Protein AF-A0A2H4TYA9-F1 (afdb_monomer_lite)

Foldseek 3Di:
DPPPPVVVVVVVVVVVPPPDDPLVVVLVVLVVVLLVVCPDPPQPDDNDQPLVDLVSLLVQCVGPDPSSNVSSLVNNVSVPDPVCPVSNVVSVVD

Structure (mmCIF, N/CA/C/O backbone):
data_AF-A0A2H4TYA9-F1
#
_entry.id   AF-A0A2H4TYA9-F1
#
loop_
_atom_site.group_PDB
_atom_site.id
_atom_site.type_symbol
_atom_site.label_atom_id
_atom_site.label_alt_id
_atom_site.label_comp_id
_atom_site.label_asym_id
_atom_site.label_entity_id
_atom_site.label_seq_id
_atom_site.pdbx_PDB_ins_code
_atom_site.Cartn_x
_atom_site.Cartn_y
_atom_site.Cartn_z
_atom_site.occupancy
_atom_site.B_iso_or_equiv
_atom_site.auth_seq_id
_atom_site.auth_comp_id
_atom_site.auth_asym_id
_atom_site.auth_atom_id
_atom_site.pdbx_PDB_model_num
ATOM 1 N N . MET A 1 1 ? -1.182 2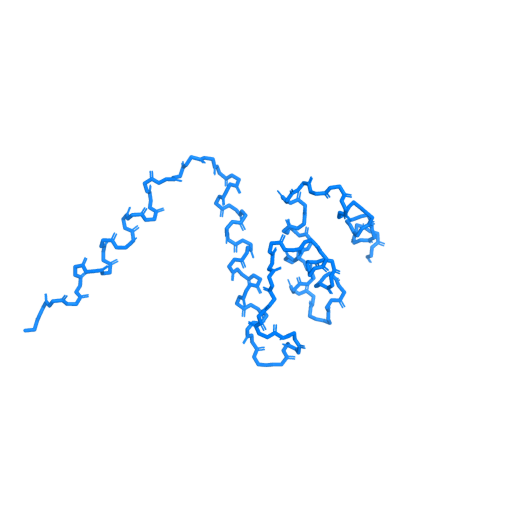9.853 -35.696 1.00 47.41 1 MET A N 1
ATOM 2 C CA . MET A 1 1 ? -0.959 28.803 -34.675 1.00 47.41 1 MET A CA 1
ATOM 3 C C . MET A 1 1 ? -1.387 29.365 -33.328 1.00 47.41 1 MET A C 1
ATOM 5 O O . MET A 1 1 ? -0.741 30.308 -32.922 1.00 47.41 1 MET A O 1
ATOM 9 N N . LEU A 1 2 ? -2.485 28.901 -32.706 1.00 52.34 2 LEU A N 1
ATOM 10 C CA . LEU A 1 2 ? -2.874 29.226 -31.306 1.00 52.34 2 LEU A CA 1
ATOM 11 C C . LEU A 1 2 ? -4.128 28.429 -30.846 1.00 52.34 2 LEU A C 1
ATOM 13 O O . LEU A 1 2 ? -4.972 28.934 -30.115 1.00 52.34 2 LEU A O 1
ATOM 17 N N . LYS A 1 3 ? -4.294 27.170 -31.287 1.00 49.84 3 LYS A N 1
ATOM 18 C CA . LYS A 1 3 ? -5.427 26.308 -30.866 1.00 49.84 3 LYS A CA 1
ATOM 19 C C . LYS A 1 3 ? -5.085 25.325 -29.731 1.00 49.84 3 LYS A C 1
ATOM 21 O O . LYS A 1 3 ? -5.985 24.677 -29.218 1.00 49.84 3 LYS A O 1
ATOM 26 N N . GLY A 1 4 ? -3.819 25.241 -29.312 1.00 48.75 4 GLY A N 1
ATOM 27 C CA . GLY A 1 4 ? -3.353 24.237 -28.340 1.00 48.75 4 GLY A CA 1
ATOM 28 C C . GLY A 1 4 ? -3.433 24.630 -26.860 1.00 48.75 4 GLY A C 1
ATOM 29 O O . GLY A 1 4 ? -3.349 23.757 -26.007 1.00 48.75 4 GLY A O 1
ATOM 30 N N . LEU A 1 5 ? -3.604 25.917 -26.525 1.00 49.91 5 LEU A N 1
ATOM 31 C CA . LEU A 1 5 ? -3.571 26.361 -25.121 1.00 49.91 5 LEU A CA 1
ATOM 32 C C . LEU A 1 5 ? -4.939 26.358 -24.422 1.00 49.91 5 LEU A C 1
ATOM 34 O O . LEU A 1 5 ? -4.990 26.227 -23.203 1.00 49.91 5 LEU A O 1
ATOM 38 N N . ARG A 1 6 ? -6.057 26.456 -25.154 1.00 44.16 6 ARG A N 1
ATOM 39 C CA . ARG A 1 6 ? -7.392 26.511 -24.522 1.00 44.16 6 ARG A CA 1
ATOM 40 C C . ARG A 1 6 ? -7.838 25.170 -23.925 1.00 44.16 6 ARG A C 1
ATOM 42 O O . ARG A 1 6 ? -8.526 25.166 -22.914 1.00 44.16 6 ARG A O 1
ATOM 49 N N . THR A 1 7 ? -7.401 24.041 -24.481 1.00 48.97 7 THR A N 1
ATOM 50 C CA . THR A 1 7 ? -7.734 22.699 -23.966 1.00 48.97 7 THR A CA 1
ATOM 51 C C . THR A 1 7 ? -6.965 22.324 -22.701 1.00 48.97 7 THR A C 1
ATOM 53 O O . THR A 1 7 ? -7.490 21.588 -21.869 1.00 48.97 7 THR A O 1
ATOM 56 N N . LEU A 1 8 ? -5.752 22.852 -22.515 1.00 47.97 8 LEU A N 1
ATOM 57 C CA . LEU A 1 8 ? -4.952 22.596 -21.312 1.00 47.97 8 LEU A CA 1
ATOM 58 C C . LEU A 1 8 ? -5.459 23.395 -20.105 1.00 47.97 8 LEU A C 1
ATOM 60 O O . LEU A 1 8 ? -5.500 22.866 -18.994 1.00 47.97 8 LEU A O 1
ATOM 64 N N . PHE A 1 9 ? -5.916 24.632 -20.321 1.00 46.09 9 PHE A N 1
ATOM 65 C CA . PHE A 1 9 ? -6.499 25.441 -19.249 1.00 46.09 9 PHE A CA 1
ATOM 66 C C . PHE A 1 9 ? -7.905 24.972 -18.848 1.00 46.09 9 PHE A C 1
ATOM 68 O O . PHE A 1 9 ? -8.191 24.925 -17.656 1.00 46.09 9 PHE A O 1
ATOM 75 N N . SER A 1 10 ? -8.752 24.522 -19.785 1.00 44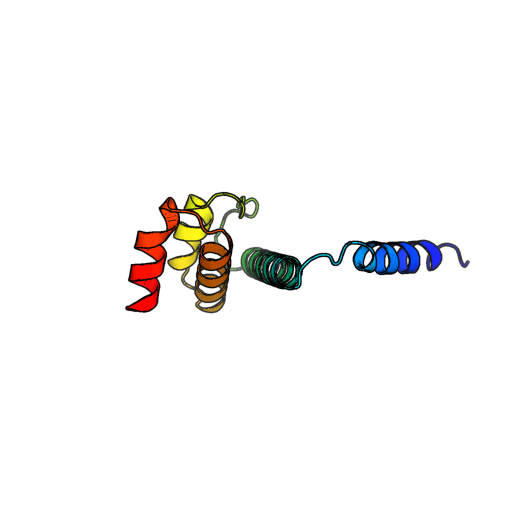.31 10 SER A N 1
ATOM 76 C CA . SER A 1 10 ? -10.066 23.961 -19.417 1.00 44.31 10 SER A CA 1
ATOM 77 C C . SER A 1 10 ? -9.976 22.640 -18.648 1.00 44.31 10 SER A C 1
ATOM 79 O O . SER A 1 10 ? -10.800 22.420 -17.766 1.00 44.31 10 SER A O 1
ATOM 81 N N . ARG A 1 11 ? -8.977 21.780 -18.911 1.00 45.44 11 ARG A N 1
ATOM 82 C CA . ARG A 1 11 ? -8.789 20.560 -18.104 1.00 45.44 11 ARG A CA 1
ATOM 83 C C . ARG A 1 11 ? -8.345 20.879 -16.680 1.00 45.44 11 ARG A C 1
ATOM 85 O O . ARG A 1 11 ? -8.922 20.331 -15.754 1.00 45.44 11 ARG A O 1
ATOM 92 N N . ARG A 1 12 ? -7.394 21.800 -16.482 1.00 42.16 12 ARG A N 1
ATOM 93 C CA . ARG A 1 12 ? -6.952 22.185 -15.127 1.00 42.16 12 ARG A CA 1
ATOM 94 C C . ARG A 1 12 ? -8.052 22.837 -14.287 1.00 42.16 12 ARG A C 1
ATOM 96 O O . ARG A 1 12 ? -8.066 22.639 -13.084 1.00 42.16 12 ARG A O 1
ATOM 103 N N . VAL A 1 13 ? -8.964 23.590 -14.903 1.00 45.06 13 VAL A N 1
ATOM 104 C CA . VAL A 1 13 ? -10.044 24.270 -14.167 1.00 45.06 13 VAL A CA 1
ATOM 105 C C . VAL A 1 13 ? -11.187 23.310 -13.808 1.00 45.06 13 VAL A C 1
ATOM 107 O O . VAL A 1 13 ? -11.765 23.462 -12.739 1.00 45.06 13 VAL A O 1
ATOM 110 N N . LEU A 1 14 ? -11.470 22.282 -14.621 1.00 42.94 14 LEU A N 1
ATOM 111 C CA . LEU A 1 14 ? -12.463 21.251 -14.271 1.00 42.94 14 LEU A CA 1
ATOM 112 C C . LEU A 1 14 ? -12.003 20.330 -13.129 1.00 42.94 14 LEU A C 1
ATOM 114 O O . LEU A 1 14 ? -12.842 19.899 -12.349 1.00 42.94 14 LEU A O 1
ATOM 118 N N . PHE A 1 15 ? -10.694 20.105 -12.961 1.00 45.56 15 PHE A N 1
ATOM 119 C CA . PHE A 1 15 ? -10.155 19.385 -11.794 1.00 45.56 15 PHE A CA 1
ATOM 120 C C . PHE A 1 15 ? -10.378 20.118 -10.455 1.00 45.56 15 PHE A C 1
ATOM 122 O O . PHE A 1 15 ? -10.288 19.490 -9.407 1.00 45.56 15 PHE A O 1
ATOM 129 N N . ASN A 1 16 ? -10.695 21.418 -10.471 1.00 44.00 16 ASN A N 1
ATOM 130 C CA . ASN A 1 16 ? -10.858 22.228 -9.258 1.00 44.00 16 ASN A CA 1
ATOM 131 C C . ASN A 1 16 ? -12.319 22.413 -8.806 1.00 44.00 16 ASN A C 1
ATOM 133 O O . ASN A 1 16 ? -12.542 23.047 -7.777 1.00 44.00 16 ASN A O 1
ATOM 137 N N . VAL A 1 17 ? -13.316 21.935 -9.562 1.00 47.03 17 VAL A N 1
ATOM 138 C CA . VAL A 1 17 ? -14.736 22.243 -9.281 1.00 47.03 17 VAL A CA 1
ATOM 139 C C . VAL A 1 17 ? -15.431 21.187 -8.409 1.00 47.03 17 VAL A C 1
ATOM 141 O O . VAL A 1 17 ? -16.475 21.479 -7.838 1.00 47.03 17 VAL A O 1
ATOM 144 N N . GLU A 1 18 ? -14.834 20.016 -8.189 1.00 47.75 18 GLU A N 1
ATOM 145 C CA . GLU A 1 18 ? -15.429 18.959 -7.350 1.00 47.75 18 GLU A CA 1
ATOM 146 C C . GLU A 1 18 ? -14.526 18.582 -6.160 1.00 47.75 18 GLU A C 1
ATOM 148 O O . GLU A 1 18 ? -14.373 17.421 -5.811 1.00 47.75 18 GLU A O 1
ATOM 153 N N . MET A 1 19 ? -13.917 19.577 -5.504 1.00 46.88 19 MET A N 1
ATOM 154 C CA . MET A 1 19 ? -13.230 19.395 -4.215 1.00 46.88 19 MET A CA 1
ATOM 155 C C . MET A 1 19 ? -14.225 19.435 -3.044 1.00 46.88 19 MET A C 1
ATOM 157 O O . MET A 1 19 ? -14.171 20.328 -2.197 1.00 46.88 19 MET A O 1
ATOM 161 N N . ASN A 1 20 ? -15.143 18.472 -2.988 1.00 47.12 20 ASN A N 1
ATOM 162 C CA . ASN A 1 20 ? -15.903 18.206 -1.770 1.00 47.12 20 ASN A CA 1
ATOM 163 C C . ASN A 1 20 ? -15.214 17.054 -1.027 1.00 47.12 20 ASN A C 1
ATOM 165 O O . ASN A 1 20 ? -15.336 15.917 -1.451 1.00 47.12 20 ASN A O 1
ATOM 169 N N . ASN A 1 21 ? -14.535 17.398 0.078 1.00 57.34 21 ASN A N 1
ATOM 170 C CA . ASN A 1 21 ? -13.790 16.572 1.049 1.00 57.34 21 ASN A CA 1
ATOM 171 C C . ASN A 1 21 ? -12.277 16.393 0.790 1.00 57.34 21 ASN A C 1
ATOM 173 O O . ASN A 1 21 ? -11.827 15.769 -0.163 1.00 57.34 21 ASN A O 1
ATOM 177 N N . SER A 1 22 ? -11.471 16.920 1.722 1.00 64.69 22 SER A N 1
ATOM 178 C CA . SER A 1 22 ? -9.997 16.846 1.748 1.00 64.69 22 SER A CA 1
ATOM 179 C C . SER A 1 22 ? -9.442 15.418 1.629 1.00 64.69 22 SER A C 1
ATOM 181 O O . SER A 1 22 ? -8.381 15.220 1.047 1.00 64.69 22 SER A O 1
ATOM 183 N N . VAL A 1 23 ? -10.175 14.431 2.154 1.00 62.12 23 VAL A N 1
ATOM 184 C CA . VAL A 1 23 ? -9.786 13.010 2.183 1.00 62.12 23 VAL A CA 1
ATOM 185 C C . VAL A 1 23 ? -9.797 12.392 0.782 1.00 62.12 23 VAL A C 1
ATOM 187 O O . VAL A 1 23 ? -8.895 11.633 0.434 1.00 62.12 23 VAL A O 1
ATOM 190 N N . ASP A 1 24 ? -10.747 12.786 -0.068 1.00 70.94 24 ASP A N 1
ATOM 191 C CA . ASP A 1 24 ? -10.858 12.262 -1.434 1.00 70.94 24 ASP A CA 1
ATOM 192 C C . ASP A 1 24 ? -9.682 12.728 -2.308 1.00 70.94 24 ASP A C 1
ATOM 194 O O . ASP A 1 24 ? -9.200 12.007 -3.183 1.00 70.94 24 ASP A O 1
ATOM 198 N N . CYS A 1 25 ? -9.155 13.921 -2.024 1.00 76.00 25 CYS A N 1
ATOM 199 C CA . CYS A 1 25 ? -7.980 14.467 -2.699 1.00 76.00 25 CYS A CA 1
ATOM 200 C C . CYS A 1 25 ? -6.682 13.754 -2.289 1.00 76.00 25 CYS A C 1
ATOM 202 O O . CYS A 1 25 ? -5.821 13.515 -3.138 1.00 76.00 25 CYS A O 1
ATOM 204 N N . GLU A 1 26 ? -6.540 13.401 -1.009 1.00 82.12 26 GLU A N 1
ATOM 205 C CA . GLU A 1 26 ? -5.396 12.626 -0.511 1.00 82.12 26 GLU A CA 1
ATOM 206 C C . GLU A 1 26 ? -5.390 11.213 -1.098 1.00 82.12 26 GLU A C 1
ATOM 208 O O . GLU A 1 26 ? -4.362 10.758 -1.606 1.00 82.12 26 GLU A O 1
ATOM 213 N N . LEU A 1 27 ? -6.555 10.563 -1.129 1.00 85.81 27 LEU A N 1
ATOM 214 C CA . LEU A 1 27 ? -6.722 9.233 -1.702 1.00 85.81 27 LEU A CA 1
ATOM 215 C C . LEU A 1 27 ? -6.339 9.183 -3.185 1.00 85.81 27 LEU A C 1
ATOM 217 O O . LEU A 1 27 ? -5.563 8.324 -3.610 1.00 85.81 27 LEU A O 1
ATOM 221 N N . LEU A 1 28 ? -6.842 10.144 -3.966 1.00 86.56 28 LEU A N 1
ATOM 222 C CA . LEU A 1 28 ? -6.517 10.281 -5.385 1.00 86.56 28 LEU A CA 1
ATOM 223 C C . LEU A 1 28 ? -5.018 10.501 -5.612 1.00 86.56 28 LEU A C 1
ATOM 225 O O . LEU A 1 28 ? -4.449 9.953 -6.559 1.00 86.56 28 LEU A O 1
ATOM 229 N N . LEU A 1 29 ? -4.361 11.285 -4.752 1.00 88.94 29 LEU A N 1
ATOM 230 C CA . LEU A 1 29 ? -2.925 11.529 -4.855 1.00 88.94 29 LEU A CA 1
ATOM 231 C C . LEU A 1 29 ? -2.116 10.255 -4.577 1.00 88.94 29 LEU A C 1
ATOM 233 O O . LEU A 1 29 ? -1.192 9.947 -5.331 1.00 88.94 29 LEU A O 1
ATOM 237 N N . ILE A 1 30 ? -2.472 9.505 -3.530 1.00 89.38 30 ILE A N 1
ATOM 238 C CA . ILE A 1 30 ? -1.823 8.232 -3.186 1.00 89.38 30 ILE A CA 1
ATOM 239 C C . ILE A 1 30 ? -1.986 7.232 -4.334 1.00 89.38 30 ILE A C 1
ATOM 241 O O . ILE A 1 30 ? -1.003 6.621 -4.759 1.00 89.38 30 ILE A O 1
ATOM 245 N N . GLN A 1 31 ? -3.193 7.122 -4.893 1.00 90.06 31 GLN A N 1
ATOM 246 C CA . GLN A 1 31 ? -3.471 6.256 -6.036 1.00 90.06 31 GLN A CA 1
ATOM 247 C C . GLN A 1 31 ? -2.603 6.618 -7.251 1.00 90.06 31 GLN A C 1
ATOM 249 O O . GLN A 1 31 ? -1.980 5.737 -7.843 1.00 90.06 31 GLN A O 1
ATOM 254 N N . GLN A 1 32 ? -2.514 7.902 -7.612 1.00 89.44 32 GLN A N 1
ATOM 255 C CA . GLN A 1 32 ? -1.688 8.354 -8.740 1.00 89.44 32 GLN A CA 1
ATOM 256 C C . GLN A 1 32 ? -0.195 8.085 -8.517 1.00 89.44 32 GLN A C 1
ATOM 258 O O . GLN A 1 32 ? 0.501 7.663 -9.442 1.00 89.44 32 GLN A O 1
ATOM 263 N N . GLN A 1 33 ? 0.304 8.309 -7.298 1.00 90.38 33 GLN A N 1
ATOM 264 C CA . GLN A 1 33 ? 1.694 8.016 -6.940 1.00 90.38 33 GLN A CA 1
ATOM 265 C C . GLN A 1 33 ? 1.995 6.520 -7.057 1.00 90.38 33 GLN A C 1
ATOM 267 O O . GLN A 1 33 ? 3.005 6.142 -7.648 1.00 90.38 33 GLN A O 1
ATOM 272 N N . LEU A 1 34 ? 1.104 5.672 -6.542 1.00 89.62 34 LEU A N 1
ATOM 273 C CA . LEU A 1 34 ? 1.251 4.223 -6.606 1.00 89.62 34 LEU A CA 1
ATOM 274 C C . LEU A 1 34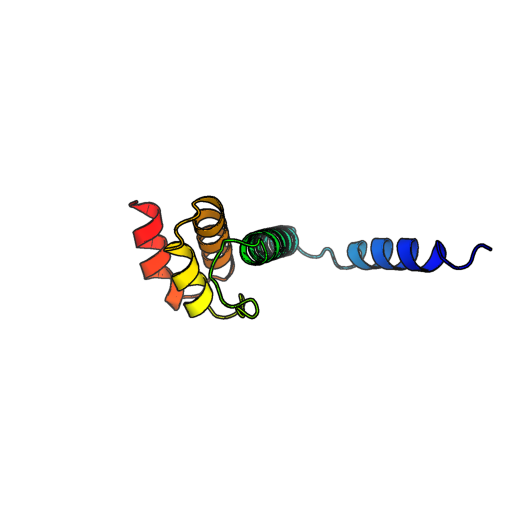 ? 1.228 3.716 -8.058 1.00 89.62 34 LEU A C 1
ATOM 276 O O . LEU A 1 34 ? 2.079 2.915 -8.432 1.00 89.62 34 LEU A O 1
ATOM 280 N N . GLN A 1 35 ? 0.331 4.241 -8.902 1.00 89.19 35 GLN A N 1
ATOM 281 C CA . GLN A 1 35 ? 0.297 3.927 -10.339 1.00 89.19 35 GLN A CA 1
ATOM 282 C C . GLN A 1 35 ? 1.601 4.301 -11.045 1.00 89.19 35 GLN A C 1
ATOM 284 O O . GLN A 1 35 ? 2.122 3.510 -11.829 1.00 89.19 35 GLN A O 1
ATOM 289 N N . ALA A 1 36 ? 2.141 5.489 -10.760 1.00 87.56 36 ALA A N 1
ATOM 290 C CA . ALA A 1 36 ? 3.391 5.940 -11.358 1.00 87.56 36 ALA A CA 1
ATOM 291 C C . ALA A 1 36 ? 4.567 5.034 -10.968 1.00 87.56 36 ALA A C 1
ATOM 293 O O . ALA A 1 36 ? 5.340 4.652 -11.841 1.00 87.56 36 ALA A O 1
ATOM 294 N N . LEU A 1 37 ? 4.660 4.647 -9.690 1.00 87.75 37 LEU A N 1
ATOM 295 C CA . LEU A 1 37 ? 5.703 3.744 -9.197 1.00 87.75 37 LEU A CA 1
ATOM 296 C C . LEU A 1 37 ? 5.609 2.358 -9.849 1.00 87.75 37 LEU A C 1
ATOM 298 O O . LEU A 1 37 ? 6.616 1.812 -10.288 1.00 87.75 37 LEU A O 1
ATOM 302 N N . ILE A 1 38 ? 4.408 1.787 -9.952 1.00 87.19 38 ILE A N 1
ATOM 303 C CA . ILE A 1 38 ? 4.198 0.461 -10.559 1.00 87.19 38 ILE A CA 1
ATOM 304 C C . ILE A 1 38 ? 4.540 0.458 -12.055 1.00 87.19 38 ILE A C 1
ATOM 306 O O . ILE A 1 38 ? 5.046 -0.537 -12.568 1.00 87.19 38 ILE A O 1
ATOM 310 N N . ALA A 1 39 ? 4.306 1.572 -12.750 1.00 85.00 39 ALA A N 1
ATOM 311 C CA . ALA A 1 39 ? 4.620 1.716 -14.168 1.00 85.00 39 ALA A CA 1
ATOM 312 C C . ALA A 1 39 ? 6.129 1.854 -14.460 1.00 85.00 39 ALA A C 1
ATOM 314 O O . ALA A 1 39 ? 6.530 1.825 -15.626 1.00 85.00 39 ALA A O 1
ATOM 315 N N . GLU A 1 40 ? 6.985 2.023 -13.444 1.00 82.88 40 GLU A N 1
ATOM 316 C CA . GLU A 1 40 ? 8.425 2.139 -13.669 1.00 82.88 40 GLU A CA 1
ATOM 317 C C . GLU A 1 40 ? 9.033 0.810 -14.163 1.00 82.88 40 GLU A C 1
ATOM 319 O O . GLU A 1 40 ? 8.802 -0.254 -13.573 1.00 82.88 40 GLU A O 1
ATOM 324 N N . PRO A 1 41 ? 9.863 0.845 -15.223 1.00 69.56 41 PRO A N 1
ATOM 325 C CA . PRO A 1 41 ? 10.526 -0.346 -15.734 1.00 69.56 41 PRO A CA 1
ATOM 326 C C . PRO A 1 41 ? 11.475 -0.919 -14.672 1.00 69.56 41 PRO A C 1
ATOM 328 O O . PRO A 1 41 ? 12.482 -0.308 -14.325 1.00 69.56 41 PRO A O 1
ATOM 331 N N . GLY A 1 42 ? 11.144 -2.108 -14.166 1.00 73.44 42 GLY A N 1
ATOM 332 C CA . GLY A 1 42 ? 11.871 -2.784 -13.083 1.00 73.44 42 GLY A CA 1
ATOM 333 C C . GLY A 1 42 ? 10.969 -3.245 -11.937 1.00 73.44 42 GLY A C 1
ATOM 334 O O . GLY A 1 42 ? 11.324 -4.183 -11.226 1.00 73.44 42 GLY A O 1
ATOM 335 N N . ASN A 1 43 ? 9.774 -2.666 -11.811 1.00 74.25 43 ASN A N 1
ATOM 336 C CA . ASN A 1 43 ? 8.751 -3.140 -10.886 1.00 74.25 43 ASN A CA 1
ATOM 337 C C . ASN A 1 43 ? 7.882 -4.175 -11.626 1.00 74.25 43 ASN A C 1
ATOM 339 O O . ASN A 1 43 ? 7.001 -3.819 -12.399 1.00 74.25 43 ASN A O 1
ATOM 343 N N . TYR A 1 44 ? 8.187 -5.471 -11.459 1.00 63.94 44 TYR A N 1
ATOM 344 C CA . TYR A 1 44 ? 7.606 -6.622 -12.192 1.00 63.94 44 TYR A CA 1
ATOM 345 C C . TYR A 1 44 ? 6.126 -6.919 -11.894 1.00 63.94 44 TYR A C 1
ATOM 347 O O . TYR A 1 44 ? 5.688 -8.070 -11.926 1.00 63.94 44 TYR A O 1
ATOM 355 N N . LEU A 1 45 ? 5.343 -5.901 -11.580 1.00 63.72 45 LEU A N 1
ATOM 356 C CA . LEU A 1 45 ? 3.905 -6.032 -11.470 1.00 63.72 45 LEU A CA 1
ATOM 357 C C . LEU A 1 45 ? 3.317 -5.875 -12.870 1.00 63.72 45 LEU A C 1
ATOM 359 O O . LEU A 1 45 ? 3.743 -5.018 -13.651 1.00 63.72 45 LEU A O 1
ATOM 363 N N . ALA A 1 46 ? 2.374 -6.752 -13.213 1.00 56.31 46 ALA A N 1
ATOM 364 C CA . ALA A 1 46 ? 1.657 -6.669 -14.476 1.00 56.31 46 ALA A CA 1
ATOM 365 C C . ALA A 1 46 ? 1.101 -5.245 -14.613 1.00 56.31 46 ALA A C 1
ATOM 367 O O . ALA A 1 46 ? 0.437 -4.761 -13.704 1.00 56.31 46 ALA A O 1
ATOM 368 N N . HIS A 1 47 ? 1.395 -4.565 -15.720 1.00 58.12 47 HIS A N 1
ATOM 369 C CA . HIS A 1 4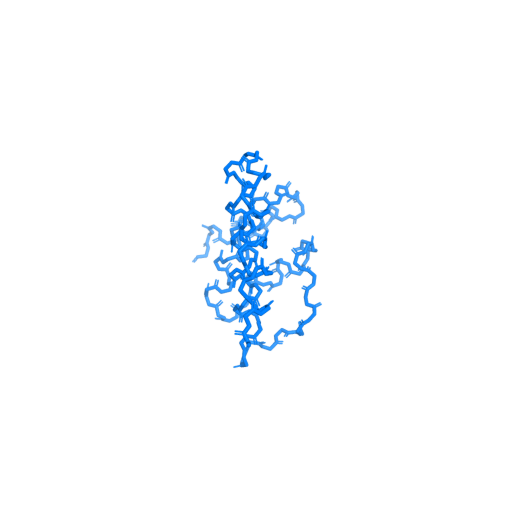7 ? 1.066 -3.153 -15.965 1.00 58.12 47 HIS A CA 1
ATOM 370 C C . HIS A 1 47 ? -0.441 -2.793 -15.881 1.00 58.12 47 HIS A C 1
ATOM 372 O O . HIS A 1 47 ? -0.794 -1.634 -16.069 1.00 58.12 47 HIS A O 1
ATOM 378 N N . ASP A 1 48 ? -1.307 -3.747 -15.530 1.00 63.97 48 ASP A N 1
ATOM 379 C CA . ASP A 1 48 ? -2.766 -3.652 -15.473 1.00 63.97 48 ASP A CA 1
ATOM 380 C C . ASP A 1 48 ? -3.316 -4.087 -14.096 1.00 63.97 48 ASP A C 1
ATOM 382 O O . ASP A 1 48 ? -4.297 -4.823 -13.993 1.00 63.97 48 ASP A O 1
ATOM 386 N N . CYS A 1 49 ? -2.656 -3.674 -13.011 1.00 75.06 49 CYS A N 1
ATOM 387 C CA . CYS A 1 49 ? -3.146 -3.887 -11.647 1.00 75.06 49 CYS A CA 1
ATOM 388 C C . CYS A 1 49 ? -4.391 -3.018 -11.389 1.00 75.06 49 CYS A C 1
ATOM 390 O O . CYS A 1 49 ? -4.283 -1.788 -11.383 1.00 75.06 49 CYS A O 1
ATOM 392 N N . ASP A 1 50 ? -5.556 -3.617 -11.120 1.00 86.00 50 ASP A N 1
ATOM 393 C CA . ASP A 1 50 ? -6.706 -2.853 -10.625 1.00 86.00 50 ASP A CA 1
ATOM 394 C C . ASP A 1 50 ? -6.486 -2.495 -9.153 1.00 86.00 50 ASP A C 1
ATOM 396 O O . ASP A 1 50 ? -6.725 -3.296 -8.256 1.00 86.00 50 ASP A O 1
ATOM 400 N N . LEU A 1 51 ? -6.023 -1.272 -8.895 1.00 85.75 51 LEU A N 1
ATOM 401 C CA . LEU A 1 51 ? -5.798 -0.787 -7.532 1.00 85.75 51 LEU A CA 1
ATOM 402 C C . LEU A 1 51 ? -7.097 -0.587 -6.732 1.00 85.75 51 LEU A C 1
ATOM 404 O O . LEU A 1 51 ? -7.038 -0.274 -5.545 1.00 85.75 51 LEU A O 1
ATOM 408 N N . ASN A 1 52 ? -8.273 -0.749 -7.348 1.00 86.50 52 ASN A N 1
ATOM 409 C CA . ASN A 1 52 ? -9.517 -0.833 -6.589 1.00 86.50 52 ASN A CA 1
ATOM 410 C C . ASN A 1 52 ? -9.720 -2.210 -5.952 1.00 86.50 52 ASN A C 1
ATOM 412 O O . ASN A 1 52 ? -10.534 -2.315 -5.032 1.00 86.50 52 ASN A O 1
ATOM 416 N N . ASP A 1 53 ? -9.000 -3.236 -6.397 1.00 89.69 53 ASP A N 1
ATOM 417 C CA . ASP A 1 53 ? -9.035 -4.557 -5.791 1.00 89.69 53 ASP A CA 1
ATOM 418 C C . ASP A 1 53 ? -8.145 -4.579 -4.541 1.00 89.69 53 ASP A C 1
ATOM 420 O O . ASP A 1 53 ? -6.929 -4.373 -4.587 1.00 89.69 53 ASP A O 1
ATOM 424 N N . THR A 1 54 ? -8.770 -4.835 -3.396 1.00 91.31 54 THR A N 1
ATOM 425 C CA . THR A 1 54 ? -8.087 -4.955 -2.109 1.00 91.31 54 THR A CA 1
ATOM 426 C C . THR A 1 54 ? -7.040 -6.069 -2.130 1.00 91.31 54 THR A C 1
ATOM 428 O O . THR A 1 54 ? -5.974 -5.894 -1.549 1.00 91.31 54 THR A O 1
ATOM 431 N N . LEU A 1 55 ? -7.260 -7.168 -2.864 1.00 90.19 55 LEU A N 1
ATOM 432 C CA . LEU A 1 55 ? -6.270 -8.244 -2.986 1.00 90.19 55 LEU A CA 1
ATOM 433 C C . LEU A 1 55 ? -5.016 -7.786 -3.732 1.00 90.19 55 LEU A C 1
ATOM 435 O O . LEU A 1 55 ? -3.908 -8.152 -3.345 1.00 90.19 55 LEU A O 1
ATOM 439 N N . VAL A 1 56 ? -5.178 -6.971 -4.778 1.00 90.75 56 VAL A N 1
ATOM 440 C CA . VAL A 1 56 ? -4.050 -6.381 -5.510 1.00 90.75 56 VAL A CA 1
ATOM 441 C C . VAL A 1 56 ? -3.256 -5.475 -4.578 1.00 90.75 56 VAL A C 1
ATOM 443 O O . VAL A 1 56 ? -2.038 -5.598 -4.493 1.00 90.75 56 VAL A O 1
ATOM 446 N N . LEU A 1 57 ? -3.929 -4.609 -3.822 1.00 91.88 57 LEU A N 1
ATOM 447 C CA . LEU A 1 57 ? -3.263 -3.743 -2.853 1.00 91.88 57 LEU A CA 1
ATOM 448 C C . LEU A 1 57 ? -2.537 -4.533 -1.753 1.00 91.88 57 LEU A C 1
ATOM 450 O O . LEU A 1 57 ? -1.398 -4.193 -1.442 1.00 91.88 57 LEU A O 1
ATOM 454 N N . CYS A 1 58 ? -3.124 -5.617 -1.237 1.00 92.38 58 CYS A N 1
ATOM 455 C CA . CYS A 1 58 ? -2.444 -6.511 -0.295 1.00 92.38 58 CYS A CA 1
ATOM 456 C C . CYS A 1 58 ? -1.234 -7.218 -0.921 1.00 92.38 58 CYS A C 1
ATOM 458 O O . CYS A 1 58 ? -0.274 -7.519 -0.235 1.00 92.38 58 CYS A O 1
ATOM 460 N N . GLN A 1 59 ? -1.202 -7.480 -2.227 1.00 90.56 59 GLN A N 1
ATOM 461 C CA . GLN A 1 59 ? 0.021 -8.001 -2.857 1.00 90.56 59 GLN A CA 1
ATOM 462 C C . GLN A 1 59 ? 1.123 -6.935 -2.927 1.00 90.56 59 GLN A C 1
ATOM 464 O O . GLN A 1 59 ? 2.310 -7.247 -2.819 1.00 90.56 59 GLN A O 1
ATOM 469 N N . LEU A 1 60 ? 0.740 -5.667 -3.092 1.00 91.44 60 LEU A N 1
ATOM 470 C CA . LEU A 1 60 ? 1.671 -4.544 -3.181 1.00 91.44 60 LEU A CA 1
ATOM 471 C C . LEU A 1 60 ? 2.330 -4.201 -1.840 1.00 91.44 60 LEU A C 1
ATOM 473 O O . LEU A 1 60 ? 3.451 -3.688 -1.843 1.00 91.44 60 LEU A O 1
ATOM 477 N N . THR A 1 61 ? 1.704 -4.526 -0.707 1.00 92.75 61 THR A N 1
ATOM 478 C CA . THR A 1 61 ? 2.330 -4.382 0.620 1.00 92.75 61 THR A CA 1
ATOM 479 C C . THR A 1 61 ? 3.516 -5.325 0.812 1.00 92.75 61 THR A C 1
ATOM 481 O O . THR A 1 61 ? 4.381 -5.025 1.620 1.00 92.75 61 THR A O 1
ATOM 484 N N . HIS A 1 62 ? 3.645 -6.386 0.009 1.00 90.75 62 HIS A N 1
ATOM 485 C CA . HIS A 1 62 ? 4.799 -7.301 0.014 1.00 90.75 62 HIS A CA 1
ATOM 486 C C . HIS A 1 62 ? 5.815 -7.000 -1.095 1.00 90.75 62 HIS A C 1
ATOM 488 O O . HIS A 1 62 ? 6.734 -7.782 -1.354 1.00 90.75 62 HIS A O 1
ATOM 494 N N . HIS A 1 63 ? 5.669 -5.873 -1.795 1.00 90.50 63 HIS A N 1
ATOM 495 C CA . HIS A 1 63 ? 6.541 -5.539 -2.912 1.00 90.50 63 HIS A CA 1
ATOM 496 C C . HIS A 1 63 ? 7.983 -5.243 -2.457 1.00 90.50 63 HIS A C 1
ATOM 498 O O . HIS A 1 63 ? 8.234 -4.650 -1.407 1.00 90.50 63 HIS A O 1
ATOM 504 N N . HIS A 1 64 ? 8.970 -5.604 -3.281 1.00 88.50 64 HIS A N 1
ATOM 505 C CA . HIS A 1 64 ? 10.388 -5.404 -2.952 1.00 88.50 64 HIS A CA 1
ATOM 506 C C . HIS A 1 64 ? 10.760 -3.916 -2.791 1.00 88.50 64 HIS A C 1
ATOM 508 O O . HIS A 1 64 ? 11.592 -3.560 -1.955 1.00 88.50 64 HIS A O 1
ATOM 514 N N . ASN A 1 65 ? 10.111 -3.033 -3.555 1.00 89.19 65 ASN A N 1
ATOM 515 C CA . ASN A 1 65 ? 10.259 -1.582 -3.441 1.00 89.19 65 ASN A CA 1
ATOM 516 C C . ASN A 1 65 ? 9.484 -1.042 -2.225 1.00 89.19 65 ASN A C 1
ATOM 518 O O . ASN A 1 65 ? 8.254 -1.097 -2.202 1.00 89.19 65 ASN A O 1
ATOM 522 N N . GLY A 1 66 ? 10.203 -0.472 -1.252 1.00 90.06 66 GLY A N 1
ATOM 523 C CA . GLY A 1 66 ? 9.621 0.066 -0.018 1.00 90.06 66 GLY A CA 1
ATOM 524 C C . GLY A 1 66 ? 8.651 1.230 -0.222 1.00 90.06 66 GLY A C 1
ATOM 525 O O . GLY A 1 66 ? 7.680 1.331 0.518 1.00 90.06 66 GLY A O 1
ATOM 526 N N . TYR A 1 67 ? 8.842 2.049 -1.262 1.00 90.81 67 TYR A N 1
ATOM 527 C CA . TYR A 1 67 ? 7.910 3.138 -1.578 1.00 90.81 67 TYR A CA 1
ATOM 528 C C . TYR A 1 67 ? 6.561 2.612 -2.078 1.00 90.81 67 TYR A C 1
ATOM 530 O O . TYR A 1 67 ? 5.518 3.183 -1.773 1.00 90.81 67 TYR A O 1
ATOM 538 N N . ILE A 1 68 ? 6.572 1.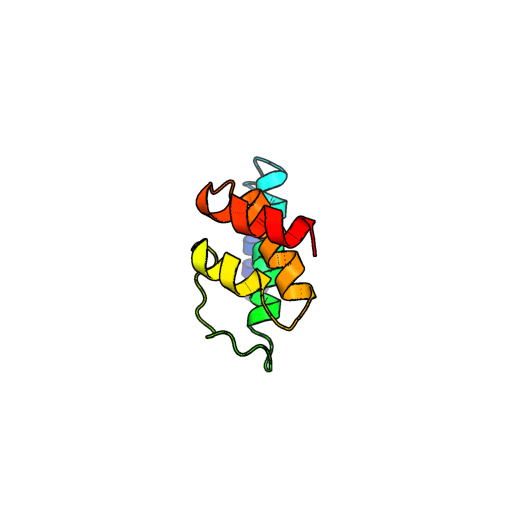499 -2.821 1.00 91.94 68 ILE A N 1
ATOM 539 C CA . ILE A 1 68 ? 5.341 0.830 -3.263 1.00 91.94 68 ILE A CA 1
ATOM 540 C C . ILE A 1 68 ? 4.609 0.243 -2.055 1.00 91.94 68 ILE A C 1
ATOM 542 O O . ILE A 1 68 ? 3.402 0.453 -1.939 1.00 91.94 68 ILE A O 1
ATOM 546 N N . ARG A 1 69 ? 5.330 -0.403 -1.124 1.00 92.81 69 ARG A N 1
ATOM 547 C CA . ARG A 1 69 ? 4.729 -0.933 0.113 1.00 92.81 69 ARG A CA 1
ATOM 548 C C . ARG A 1 69 ? 4.041 0.162 0.918 1.00 92.81 69 ARG A C 1
ATOM 550 O O . ARG A 1 69 ? 2.864 0.041 1.238 1.00 92.81 69 ARG A O 1
ATOM 557 N N . GLU A 1 70 ? 4.753 1.255 1.186 1.00 92.75 70 GLU A N 1
ATOM 558 C CA . GLU A 1 70 ? 4.232 2.386 1.958 1.00 92.75 70 GLU A CA 1
ATOM 559 C C . GLU A 1 70 ? 2.942 2.944 1.338 1.00 92.75 70 GLU A C 1
ATOM 561 O O . GLU A 1 70 ? 1.937 3.137 2.025 1.00 92.75 70 GLU A O 1
ATOM 566 N N . LYS A 1 71 ? 2.945 3.169 0.019 1.00 92.75 71 LYS A N 1
ATOM 567 C CA . LYS A 1 71 ? 1.790 3.728 -0.690 1.00 92.75 71 LYS A CA 1
ATOM 568 C C . LYS A 1 71 ? 0.614 2.759 -0.759 1.00 92.75 71 LYS A C 1
ATOM 570 O O . LYS A 1 71 ? -0.525 3.206 -0.652 1.00 92.75 71 LYS A O 1
ATOM 575 N N . ALA A 1 72 ? 0.866 1.458 -0.884 1.00 93.00 72 ALA A N 1
ATOM 576 C CA . ALA A 1 72 ? -0.176 0.438 -0.831 1.00 93.00 72 ALA A CA 1
ATOM 577 C C . ALA A 1 72 ? -0.851 0.380 0.548 1.00 93.00 72 ALA A C 1
ATOM 579 O O . ALA A 1 72 ? -2.077 0.386 0.618 1.00 93.00 72 ALA A O 1
ATOM 580 N N . VAL A 1 73 ? -0.073 0.421 1.637 1.00 94.00 73 VAL A N 1
ATOM 581 C CA . VAL A 1 73 ? -0.598 0.457 3.015 1.00 94.00 73 VAL A CA 1
ATOM 582 C C . VAL A 1 73 ? -1.428 1.720 3.257 1.00 94.00 73 VAL A C 1
ATOM 584 O O . VAL A 1 73 ? -2.540 1.631 3.775 1.00 94.00 73 VAL A O 1
ATOM 587 N N . GLN A 1 74 ? -0.932 2.888 2.829 1.00 92.31 74 GLN A N 1
ATOM 588 C CA . GLN A 1 74 ? -1.692 4.142 2.903 1.00 92.31 74 GLN A CA 1
ATOM 589 C C . GLN A 1 74 ? -3.023 4.015 2.150 1.00 92.31 74 GLN A C 1
ATOM 591 O O . GLN A 1 74 ? -4.072 4.372 2.684 1.00 92.31 74 GLN A O 1
ATOM 596 N N . TYR A 1 75 ? -3.005 3.453 0.938 1.00 92.81 75 TYR A N 1
ATOM 597 C CA . TYR A 1 75 ? -4.218 3.307 0.139 1.00 92.81 75 TYR A CA 1
ATOM 598 C C . TYR A 1 75 ? -5.226 2.330 0.772 1.00 92.81 75 TYR A C 1
ATOM 600 O O . TYR A 1 75 ? -6.415 2.641 0.848 1.00 92.81 75 TYR A O 1
ATOM 608 N N . LEU A 1 76 ? -4.761 1.188 1.289 1.00 92.69 76 LEU A N 1
ATOM 609 C CA . LEU A 1 76 ? -5.597 0.232 2.023 1.00 92.69 76 LEU A CA 1
ATOM 610 C C . LEU A 1 76 ? -6.265 0.875 3.242 1.00 92.69 76 LEU A C 1
ATOM 612 O O . LEU A 1 76 ? -7.466 0.701 3.437 1.00 92.69 76 LEU A O 1
ATOM 616 N N . GLY A 1 77 ? -5.513 1.661 4.020 1.00 90.94 77 GLY A N 1
ATOM 617 C CA . GLY A 1 77 ? -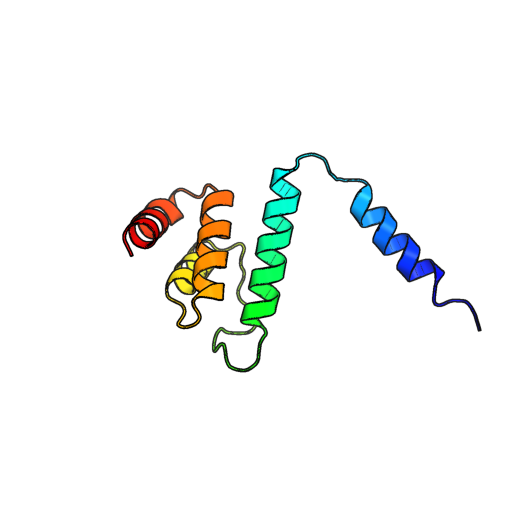6.037 2.357 5.195 1.00 90.94 77 GLY A CA 1
ATOM 618 C C . GLY A 1 77 ? -7.181 3.318 4.864 1.00 90.94 77 GLY A C 1
ATOM 619 O O . GLY A 1 77 ? -8.150 3.394 5.611 1.00 90.94 77 GLY A O 1
ATOM 620 N N . HIS A 1 78 ? -7.111 3.997 3.716 1.00 88.94 78 HIS A N 1
ATOM 621 C CA . HIS A 1 78 ? -8.164 4.910 3.266 1.00 88.94 78 HIS A CA 1
ATOM 622 C C . HIS A 1 78 ? -9.359 4.225 2.587 1.00 88.94 78 HIS A C 1
ATOM 624 O O . HIS A 1 78 ? -10.422 4.833 2.498 1.00 88.94 78 HIS A O 1
ATOM 630 N N . LYS A 1 79 ? -9.213 2.993 2.081 1.00 86.25 79 LYS A N 1
ATOM 631 C CA . LYS A 1 79 ? -10.338 2.245 1.487 1.00 86.25 79 LYS A CA 1
ATOM 632 C C . LYS A 1 79 ? -11.333 1.731 2.524 1.00 86.25 79 LYS A C 1
ATOM 634 O O . LYS A 1 79 ? -12.443 1.377 2.136 1.00 86.25 79 LYS A O 1
ATOM 639 N N . GLU A 1 80 ? -10.929 1.654 3.793 1.00 82.88 80 GLU A N 1
ATOM 640 C CA . GLU A 1 80 ? -11.754 1.160 4.907 1.00 82.88 80 GLU A CA 1
ATOM 641 C C . GLU A 1 80 ? -12.355 -0.242 4.655 1.00 82.88 80 GLU A C 1
ATOM 643 O O . GLU A 1 80 ? -13.408 -0.597 5.185 1.00 82.88 80 GLU A O 1
ATOM 648 N N . ASP A 1 81 ? -11.679 -1.068 3.847 1.00 88.31 81 ASP A N 1
ATOM 649 C CA . ASP A 1 81 ? -12.105 -2.438 3.560 1.00 88.31 81 ASP A CA 1
ATOM 650 C C . ASP A 1 81 ? -11.690 -3.378 4.702 1.00 88.31 81 ASP A C 1
ATOM 652 O O . ASP A 1 81 ? -10.513 -3.496 5.047 1.00 88.31 81 ASP A O 1
ATOM 656 N N . VAL A 1 82 ? -12.662 -4.098 5.265 1.00 88.62 82 VAL A N 1
ATOM 657 C CA . VAL A 1 82 ? -12.451 -5.071 6.347 1.00 88.62 82 VAL A CA 1
ATOM 658 C C . VAL A 1 82 ? -11.489 -6.187 5.924 1.00 88.62 82 VAL A C 1
ATOM 660 O O . VAL A 1 82 ? -10.740 -6.692 6.761 1.00 88.62 82 VAL A O 1
ATOM 663 N N . ALA A 1 83 ? -11.457 -6.546 4.636 1.00 88.00 83 ALA A N 1
ATOM 664 C CA . ALA A 1 83 ? -10.535 -7.551 4.112 1.00 88.00 83 ALA A CA 1
ATOM 665 C C . ALA A 1 83 ? -9.054 -7.139 4.236 1.00 88.00 83 ALA A C 1
ATOM 667 O O . ALA A 1 83 ? -8.181 -8.003 4.227 1.00 88.00 83 ALA A O 1
ATOM 668 N N . ALA A 1 84 ? -8.766 -5.842 4.391 1.00 91.69 84 ALA A N 1
ATOM 669 C CA . ALA A 1 84 ? -7.413 -5.313 4.527 1.00 91.69 84 ALA A CA 1
ATOM 670 C C . ALA A 1 84 ? -6.879 -5.314 5.969 1.00 91.69 84 ALA A C 1
ATOM 672 O O . ALA A 1 84 ? -5.695 -5.057 6.175 1.00 91.69 84 ALA A O 1
ATOM 673 N N . ILE A 1 85 ? -7.723 -5.560 6.981 1.00 91.25 85 ILE A N 1
ATOM 674 C CA . ILE A 1 85 ? -7.353 -5.355 8.394 1.00 91.25 85 ILE A CA 1
ATOM 675 C C . ILE A 1 85 ? -6.149 -6.209 8.801 1.00 91.25 85 ILE A C 1
ATOM 677 O O . ILE A 1 85 ? -5.254 -5.710 9.477 1.00 91.25 85 ILE A O 1
ATOM 681 N N . GLU A 1 86 ? -6.111 -7.480 8.397 1.00 91.75 86 GLU A N 1
ATOM 682 C CA . GLU A 1 86 ? -4.989 -8.371 8.716 1.00 91.75 86 GLU A CA 1
ATOM 683 C C . GLU A 1 86 ? -3.678 -7.851 8.115 1.00 91.75 86 GLU A C 1
ATOM 685 O O . GLU A 1 86 ? -2.669 -7.761 8.810 1.00 91.75 86 GLU A O 1
ATOM 690 N N . GLU A 1 87 ? -3.720 -7.414 6.859 1.00 92.44 87 GLU A N 1
ATOM 691 C CA . GLU A 1 87 ? -2.565 -6.865 6.152 1.00 92.44 87 GLU A CA 1
ATOM 692 C C . GLU A 1 87 ? -2.062 -5.565 6.802 1.00 92.44 87 GLU A C 1
ATOM 694 O O . GLU A 1 87 ? -0.865 -5.389 7.022 1.00 92.44 87 GLU A O 1
ATOM 699 N N . LEU A 1 88 ? -2.977 -4.673 7.196 1.00 92.19 88 LEU A N 1
ATOM 700 C CA . LEU A 1 88 ? -2.640 -3.437 7.906 1.00 92.19 88 LEU A CA 1
ATOM 701 C C . LEU A 1 88 ? -2.025 -3.712 9.287 1.00 92.19 88 LEU A C 1
ATOM 703 O O . LEU A 1 88 ? -1.108 -3.005 9.704 1.00 92.19 88 LEU A O 1
ATOM 707 N N . LEU A 1 89 ? -2.503 -4.742 9.995 1.00 92.56 89 LEU A N 1
ATOM 708 C CA . LEU A 1 89 ? -1.924 -5.167 11.271 1.00 92.56 89 LEU A CA 1
ATOM 709 C C . LEU A 1 89 ? -0.517 -5.738 11.093 1.00 92.56 89 LEU A C 1
ATOM 711 O O . LEU A 1 89 ? 0.347 -5.464 11.923 1.00 92.56 89 LEU A O 1
ATOM 715 N N . LEU A 1 90 ? -0.273 -6.514 10.036 1.00 91.12 90 LEU A N 1
ATOM 716 C CA . LEU A 1 90 ? 1.064 -7.016 9.721 1.00 91.12 90 LEU A CA 1
ATOM 717 C C . LEU A 1 90 ? 2.017 -5.857 9.406 1.00 91.12 90 LEU A C 1
ATOM 719 O O . LEU A 1 90 ? 3.069 -5.761 10.028 1.00 91.12 90 LEU A O 1
ATOM 723 N N . ALA A 1 91 ? 1.608 -4.929 8.539 1.00 89.19 91 ALA A N 1
ATOM 724 C CA . ALA A 1 91 ? 2.419 -3.776 8.148 1.00 89.19 91 ALA A CA 1
ATOM 725 C C . ALA A 1 91 ? 2.750 -2.821 9.310 1.00 89.19 91 ALA A C 1
ATOM 727 O O . ALA A 1 91 ? 3.791 -2.173 9.295 1.00 89.19 91 ALA A O 1
ATOM 728 N N . ALA A 1 92 ? 1.884 -2.715 10.321 1.00 86.50 92 ALA A N 1
ATOM 729 C CA . ALA A 1 92 ? 2.154 -1.899 11.507 1.00 86.50 92 ALA A CA 1
ATOM 730 C C . ALA A 1 92 ? 3.194 -2.520 12.462 1.00 86.50 92 ALA A C 1
ATOM 732 O O . ALA A 1 92 ? 3.689 -1.826 13.350 1.00 86.50 92 ALA A O 1
ATOM 733 N N . ASN A 1 93 ? 3.480 -3.818 12.314 1.00 83.31 93 ASN A N 1
ATOM 734 C CA . ASN A 1 93 ? 4.397 -4.578 13.166 1.00 83.31 93 ASN A CA 1
ATOM 735 C C . ASN A 1 93 ? 5.739 -4.923 12.485 1.00 83.31 93 ASN A C 1
ATOM 737 O O . ASN A 1 93 ? 6.584 -5.531 13.145 1.00 83.31 93 ASN A O 1
ATOM 741 N N . ASP A 1 94 ? 5.910 -4.578 11.205 1.00 72.31 94 ASP A N 1
ATOM 742 C CA . ASP A 1 94 ? 7.134 -4.763 10.397 1.00 72.31 94 ASP A CA 1
ATOM 743 C C . ASP A 1 94 ? 8.151 -3.628 10.628 1.00 72.31 94 ASP A C 1
ATOM 745 O O . ASP A 1 94 ? 9.364 -3.924 10.757 1.00 72.31 94 ASP A O 1
#

Radius of gyration: 16.49 Å; chains: 1; bounding box: 28×38×48 Å

Secondary structure (DSSP, 8-state):
---SSHHHHHHHHHTTS----HHHHHHHHHHHHHHHHHTSTT--S-TT--TT-HHHHHHHTT-SSHHHHHHHHHHHHHHT-GGGHHHHHHHTT-

pLDDT: mean 76.78, std 17.99, range [42.16, 94.0]

Sequence (94 aa):
MLKGLRTLFSRRVLFNVEMNNSVDCELLLIQQQLQALIAEPGNYLAHDCDLNDTLVLCQLTHHHNGYIREKAVQYLGHKEDVAAIEELLLAAND

Organism: Escherichia coli (NCBI:txid562)